Protein AF-A0A1I3KT88-F1 (afdb_monomer)

Radius of gyration: 13.5 Å; Cα contacts (8 Å, |Δi|>4): 59; chains: 1; bounding box: 33×23×36 Å

Organism: NCBI:txid54910

Solvent-accessible surface area (backbone atoms only — not comparable to full-atom values): 5099 Å² total; per-residue (Å²): 137,64,74,78,58,52,61,62,55,75,66,40,73,49,56,76,45,75,45,82,45,66,45,84,90,79,66,48,73,54,69,51,74,42,55,75,44,72,65,40,46,49,54,47,61,77,23,80,64,52,73,38,43,47,75,76,64,66,48,92,58,83,81,90,80,86,87,82,80,85,87,78,83,90,82,134

Secondary structure (DSSP, 8-state):
--THHHHHHHTSTTEEEEEEEE-TTT--EEEEEEESSHHHHHHHHTSTTGGGHHHHHT-SSPPP------------

Mean predicted aligned error: 4.41 Å

pLDDT: mean 88.92, std 10.13, range [53.47, 98.0]

Foldseek 3Di:
DDPVVVVVQVPQPFWPDKDWDADPPPRDTDIDTDGNDPVSVVCVCVDPVQVCVCVVVVDPDRDDDDDDDDPDDDDD

InterPro domains:
  IPR011008 Dimeric alpha-beta barrel [SSF54909] (7-57)
  IPR014910 Putative monooxygenase YdhR [PF08803] (9-50)

Structure (mmCIF, N/CA/C/O backbone):
data_AF-A0A1I3KT88-F1
#
_entry.id   AF-A0A1I3KT88-F1
#
loop_
_atom_site.group_PDB
_atom_site.id
_atom_site.type_symbol
_atom_site.label_atom_id
_atom_site.label_alt_id
_atom_site.label_comp_id
_atom_site.label_asym_id
_atom_site.label_entity_id
_atom_site.label_seq_id
_atom_site.pdbx_PDB_ins_code
_atom_site.Cartn_x
_atom_site.Cartn_y
_atom_site.Cartn_z
_atom_site.occupancy
_atom_site.B_iso_or_equiv
_atom_site.auth_seq_id
_atom_site.auth_comp_id
_atom_site.auth_asym_id
_atom_site.auth_atom_id
_atom_site.pdbx_PDB_model_num
ATOM 1 N N . MET A 1 1 ? 4.227 11.187 -12.318 1.00 53.47 1 MET A N 1
ATOM 2 C CA . MET A 1 1 ? 2.920 10.544 -12.043 1.00 53.47 1 MET A CA 1
ATOM 3 C C . MET A 1 1 ? 1.839 11.480 -12.543 1.00 53.47 1 MET A C 1
ATOM 5 O O . MET A 1 1 ? 1.940 12.659 -12.248 1.00 53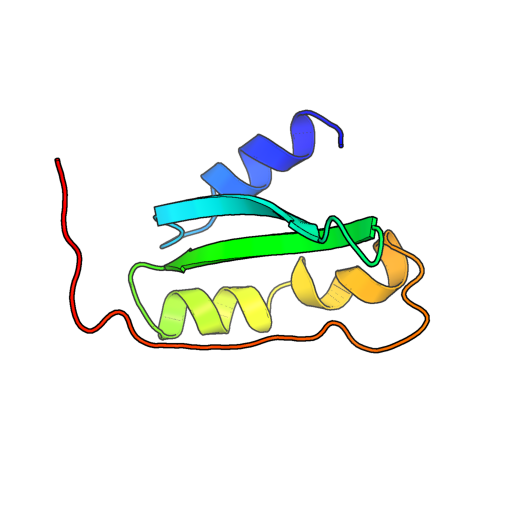.47 1 MET A O 1
ATOM 9 N N . SER A 1 2 ? 0.868 11.005 -13.323 1.00 53.75 2 SER A N 1
ATOM 10 C CA . SER A 1 2 ? -0.263 11.832 -13.765 1.00 53.75 2 SER A CA 1
ATOM 11 C C . SER A 1 2 ? -1.387 11.806 -12.726 1.00 53.75 2 SER A C 1
ATOM 13 O O . SER A 1 2 ? -1.644 10.752 -12.138 1.00 53.75 2 SER A O 1
ATOM 15 N N . GLU A 1 3 ? -2.100 12.920 -12.551 1.00 53.75 3 GLU A N 1
ATOM 16 C CA . GLU A 1 3 ? -3.239 13.044 -11.622 1.00 53.75 3 GLU A CA 1
ATOM 17 C C . GLU A 1 3 ? -4.323 11.976 -11.837 1.00 53.75 3 GLU A C 1
ATOM 19 O O . GLU A 1 3 ? -4.906 11.491 -10.871 1.00 53.75 3 GLU A O 1
ATOM 24 N N . GLY A 1 4 ? -4.514 11.497 -13.074 1.00 58.12 4 GLY A N 1
ATOM 25 C CA . GLY A 1 4 ? -5.457 10.411 -13.387 1.00 58.12 4 GLY A CA 1
ATOM 26 C C . GLY A 1 4 ? -5.166 9.073 -12.688 1.00 58.12 4 GLY A C 1
ATOM 27 O O . GLY A 1 4 ? -6.026 8.198 -12.636 1.00 58.12 4 GLY A O 1
ATOM 28 N N . GLY A 1 5 ? -3.971 8.894 -12.112 1.00 69.50 5 GLY A N 1
ATOM 29 C CA . GLY A 1 5 ? -3.687 7.756 -11.241 1.00 69.50 5 GLY A CA 1
ATOM 30 C C . GLY A 1 5 ? -4.419 7.839 -9.901 1.00 69.50 5 GLY A C 1
ATOM 31 O O . GLY A 1 5 ? -4.792 6.801 -9.368 1.00 69.50 5 GLY A O 1
ATOM 32 N N . PHE A 1 6 ? -4.647 9.040 -9.364 1.00 81.12 6 PHE A N 1
ATOM 33 C CA . PHE A 1 6 ? -5.179 9.229 -8.014 1.00 81.12 6 PHE A CA 1
ATOM 34 C C . PHE A 1 6 ? -6.642 8.814 -7.903 1.00 81.12 6 PHE A C 1
ATOM 36 O O . PHE A 1 6 ? -6.963 8.035 -7.011 1.00 81.12 6 PHE A O 1
ATOM 43 N N . GLU A 1 7 ? -7.495 9.223 -8.845 1.00 83.94 7 GLU A N 1
ATOM 44 C CA . GLU A 1 7 ? -8.910 8.818 -8.865 1.00 83.94 7 GLU A CA 1
ATOM 45 C C . GLU A 1 7 ? -9.080 7.300 -8.949 1.00 83.94 7 GLU A C 1
ATOM 47 O O . GLU A 1 7 ? -9.915 6.721 -8.261 1.00 83.94 7 GLU A O 1
ATOM 52 N N . LYS A 1 8 ? -8.218 6.628 -9.722 1.00 86.06 8 LYS A N 1
ATOM 53 C CA . LYS A 1 8 ? -8.228 5.165 -9.819 1.00 86.06 8 LYS A CA 1
ATOM 54 C C . LYS A 1 8 ? -7.959 4.482 -8.479 1.00 86.06 8 LYS A C 1
ATOM 56 O O . LYS A 1 8 ? -8.510 3.418 -8.242 1.00 86.06 8 LYS A O 1
ATOM 61 N N . PHE A 1 9 ? -7.080 5.036 -7.642 1.00 90.88 9 PHE A N 1
ATOM 62 C CA . PHE A 1 9 ? -6.821 4.473 -6.314 1.00 90.88 9 PHE A CA 1
ATOM 63 C C . PHE A 1 9 ? -7.917 4.870 -5.322 1.00 90.88 9 PHE A C 1
ATOM 65 O O . PHE A 1 9 ? -8.327 4.029 -4.535 1.00 90.88 9 PHE A O 1
ATOM 72 N N . ARG A 1 10 ? -8.450 6.097 -5.402 1.00 89.88 10 ARG A N 1
ATOM 73 C CA . ARG A 1 10 ? -9.575 6.546 -4.559 1.00 89.88 10 ARG A CA 1
ATOM 74 C C . ARG A 1 10 ? -10.828 5.683 -4.722 1.00 89.88 10 ARG A C 1
ATOM 76 O O . ARG A 1 10 ? -11.600 5.578 -3.780 1.00 89.88 10 ARG A O 1
ATOM 83 N N . SER A 1 11 ? -11.024 5.071 -5.890 1.00 91.56 11 SER A N 1
ATOM 84 C CA . SER A 1 11 ? -12.168 4.199 -6.165 1.00 91.56 11 SER A CA 1
ATOM 85 C C . SER A 1 11 ? -11.947 2.719 -5.841 1.00 91.56 11 SER A C 1
ATOM 87 O O . SER A 1 11 ? -12.858 1.923 -6.069 1.00 91.56 11 SER A O 1
ATOM 89 N N . LEU A 1 12 ? -10.774 2.318 -5.331 1.00 94.56 12 LEU A N 1
ATOM 90 C CA . LEU A 1 12 ? -10.528 0.918 -4.976 1.00 94.56 12 LEU A CA 1
ATOM 91 C C . LEU A 1 12 ? -11.304 0.541 -3.707 1.00 94.56 12 LEU A C 1
ATOM 93 O O . LEU A 1 12 ? -11.063 1.142 -2.658 1.00 94.56 12 LEU A O 1
ATOM 97 N N . PRO A 1 13 ? -12.194 -0.468 -3.768 1.00 95.75 13 PRO A N 1
ATOM 98 C CA . PRO A 1 13 ? -12.919 -0.932 -2.591 1.00 95.75 13 PRO A CA 1
ATOM 99 C C . PRO A 1 13 ? -11.958 -1.382 -1.486 1.00 95.75 13 PRO A C 1
ATOM 101 O O . PRO A 1 13 ? -11.028 -2.144 -1.746 1.00 95.75 13 PRO A O 1
ATOM 104 N N . GLY A 1 14 ? -12.180 -0.900 -0.263 1.00 97.06 14 GLY A N 1
ATOM 105 C CA . GLY A 1 14 ? -11.391 -1.264 0.915 1.00 97.06 14 GLY A CA 1
ATOM 106 C C . GLY A 1 14 ? -9.999 -0.625 1.006 1.00 97.06 14 GLY A C 1
ATOM 107 O O . GLY A 1 14 ? -9.294 -0.895 1.976 1.00 97.06 14 GLY A O 1
ATOM 108 N N . LEU A 1 15 ? -9.572 0.219 0.053 1.00 97.69 15 LEU A N 1
ATOM 109 C CA . LEU A 1 15 ? -8.326 0.980 0.203 1.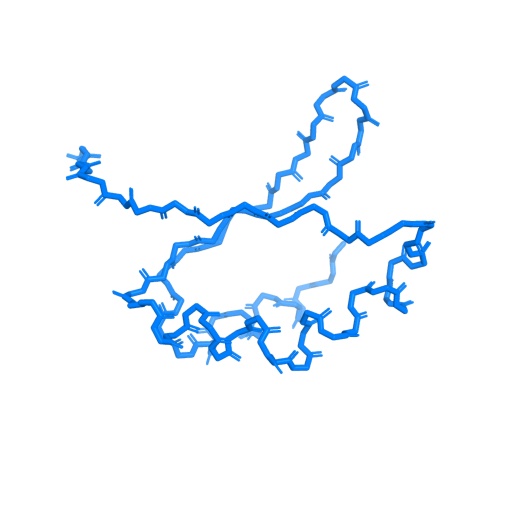00 97.69 15 LEU A CA 1
ATOM 110 C C . LEU A 1 15 ? -8.558 2.168 1.145 1.00 97.69 15 LEU A C 1
ATOM 112 O O . LEU A 1 15 ? -9.246 3.122 0.792 1.00 97.69 15 LEU A O 1
ATOM 116 N N . ILE A 1 16 ? -7.929 2.142 2.317 1.00 96.06 16 ILE A N 1
ATOM 117 C CA . ILE A 1 16 ? -8.004 3.227 3.305 1.00 96.06 16 ILE A CA 1
ATOM 118 C C . ILE A 1 16 ? -6.984 4.312 2.969 1.00 96.06 16 ILE A C 1
ATOM 120 O O . ILE A 1 16 ? -7.294 5.503 2.996 1.00 96.06 16 ILE A O 1
ATOM 124 N N . GLN A 1 17 ? -5.745 3.912 2.673 1.00 95.12 17 GLN A N 1
ATOM 125 C CA . GLN A 1 17 ? -4.672 4.867 2.433 1.00 95.12 17 GLN A CA 1
ATOM 126 C C . GLN A 1 17 ? -3.609 4.323 1.496 1.00 95.12 17 GLN A C 1
ATOM 128 O O . GLN A 1 17 ? -3.290 3.138 1.498 1.00 95.12 17 GLN A O 1
ATOM 133 N N . LYS A 1 18 ? -3.020 5.228 0.718 1.00 94.81 18 LYS A N 1
ATOM 134 C CA . LYS A 1 18 ? -1.841 4.954 -0.089 1.00 94.81 18 LYS A CA 1
ATOM 135 C C . LYS A 1 18 ? -0.824 6.070 0.083 1.00 94.81 18 LYS A C 1
ATOM 137 O O . LYS A 1 18 ? -1.128 7.228 -0.196 1.00 94.81 18 LYS A O 1
ATOM 142 N N . TYR A 1 19 ? 0.397 5.698 0.433 1.00 94.00 19 TYR A N 1
ATOM 143 C CA . TYR A 1 19 ? 1.558 6.576 0.382 1.00 94.00 19 TYR A CA 1
ATOM 144 C C . TYR A 1 19 ? 2.416 6.213 -0.820 1.00 94.00 19 TYR A C 1
ATOM 146 O O . TYR A 1 19 ? 2.629 5.036 -1.105 1.00 94.00 19 TYR A O 1
ATOM 154 N N . TYR A 1 20 ? 2.911 7.224 -1.524 1.00 92.19 20 TYR A N 1
ATOM 155 C CA . TYR A 1 20 ? 3.951 7.048 -2.531 1.00 92.19 20 TYR A CA 1
ATOM 156 C C . TYR A 1 20 ? 5.292 7.219 -1.837 1.00 92.19 20 TYR A C 1
ATOM 158 O O . TYR A 1 20 ? 5.519 8.246 -1.201 1.00 92.19 20 TYR A O 1
ATOM 166 N N . VAL A 1 21 ? 6.154 6.214 -1.940 1.00 93.00 21 VAL A N 1
ATOM 167 C CA . VAL A 1 21 ? 7.447 6.204 -1.252 1.00 93.00 21 VAL A CA 1
ATOM 168 C C . VAL A 1 21 ? 8.586 6.152 -2.256 1.00 93.00 21 VAL A C 1
ATOM 170 O O . VAL A 1 21 ? 8.431 5.650 -3.373 1.00 93.00 21 VAL A O 1
ATOM 173 N N . ARG A 1 22 ? 9.732 6.683 -1.842 1.00 92.62 22 ARG A N 1
ATOM 174 C CA . ARG A 1 22 ? 11.007 6.560 -2.536 1.00 92.62 22 ARG A CA 1
ATOM 175 C C . ARG A 1 22 ? 12.070 6.225 -1.500 1.00 92.62 22 ARG A C 1
ATOM 177 O O . ARG A 1 22 ? 12.138 6.896 -0.477 1.00 92.62 22 ARG A O 1
ATOM 184 N N . TYR A 1 23 ? 12.881 5.219 -1.779 1.00 89.12 23 TYR A N 1
ATOM 185 C CA . TYR A 1 23 ? 14.065 4.912 -0.990 1.00 89.12 23 TYR A CA 1
ATOM 186 C C . TYR A 1 23 ? 15.151 5.933 -1.326 1.00 89.12 23 TYR A C 1
ATOM 188 O O . TYR A 1 23 ? 15.482 6.115 -2.496 1.00 89.12 23 TYR A O 1
ATOM 196 N N . GLU A 1 24 ? 15.679 6.627 -0.319 1.00 93.75 24 GLU A N 1
ATOM 197 C CA . GLU A 1 24 ? 16.691 7.668 -0.538 1.00 93.75 24 GLU A CA 1
ATOM 198 C C . GLU A 1 24 ? 18.001 7.088 -1.080 1.00 93.75 24 GLU A C 1
ATOM 200 O O . GLU A 1 24 ? 18.587 7.654 -1.998 1.00 93.75 24 GLU A O 1
ATOM 205 N N . GLU A 1 25 ? 18.419 5.932 -0.561 1.00 93.94 25 GLU A N 1
ATOM 206 C CA . GLU A 1 25 ? 19.704 5.313 -0.901 1.00 93.94 25 GLU A CA 1
ATOM 207 C C . GLU A 1 25 ? 19.728 4.724 -2.317 1.00 93.94 25 GLU A C 1
ATOM 209 O O . GLU A 1 25 ? 20.690 4.914 -3.058 1.00 93.94 25 GLU A O 1
ATOM 214 N N . THR A 1 26 ? 18.669 4.011 -2.710 1.00 90.62 26 THR A N 1
ATOM 215 C CA . THR A 1 26 ? 18.607 3.306 -4.003 1.00 90.62 26 THR A CA 1
ATOM 216 C C . THR A 1 26 ? 17.876 4.106 -5.080 1.00 90.62 26 THR A C 1
ATOM 218 O O . THR A 1 26 ? 17.975 3.795 -6.267 1.00 90.62 26 THR A O 1
ATOM 221 N N . GLY A 1 27 ? 17.108 5.128 -4.691 1.00 88.94 27 GLY A N 1
ATOM 222 C CA . GLY A 1 27 ? 16.219 5.872 -5.580 1.00 88.94 27 GLY A CA 1
ATOM 223 C C . GLY A 1 27 ? 14.976 5.091 -6.025 1.00 88.94 27 GLY A C 1
ATOM 224 O O . GLY A 1 27 ? 14.149 5.654 -6.756 1.00 88.94 27 GLY A O 1
ATOM 225 N N . GLU A 1 28 ? 14.823 3.836 -5.588 1.00 88.44 28 GLU A N 1
ATOM 226 C CA . GLU A 1 28 ? 13.686 2.969 -5.902 1.00 88.44 28 GLU A CA 1
ATOM 227 C C . GLU A 1 28 ? 12.380 3.595 -5.419 1.00 88.44 28 GLU A C 1
ATOM 229 O O . GLU A 1 28 ? 12.328 4.272 -4.393 1.00 88.44 28 GLU A O 1
ATOM 234 N N . VAL A 1 29 ? 11.304 3.373 -6.169 1.00 89.69 29 VAL A N 1
ATOM 235 C CA . VAL A 1 29 ? 9.978 3.917 -5.863 1.00 89.69 29 VAL A CA 1
ATOM 236 C C . VAL A 1 29 ? 9.001 2.797 -5.560 1.00 89.69 29 VAL A C 1
ATOM 238 O O . VAL A 1 29 ? 9.089 1.709 -6.123 1.00 89.69 29 VAL A O 1
ATOM 241 N N . GLY A 1 30 ? 8.027 3.082 -4.705 1.00 90.38 30 GLY A N 1
ATOM 242 C CA . GLY A 1 30 ? 7.023 2.106 -4.310 1.00 90.38 30 GLY A CA 1
ATOM 243 C C . GLY A 1 30 ? 5.752 2.750 -3.781 1.00 90.38 30 GLY A C 1
ATOM 244 O O . GLY A 1 30 ? 5.486 3.941 -3.979 1.00 90.38 30 GLY A O 1
ATOM 245 N N . GLY A 1 31 ? 4.954 1.946 -3.084 1.00 92.38 31 GLY A N 1
ATOM 246 C CA . GLY A 1 31 ? 3.818 2.453 -2.336 1.00 92.38 31 GLY A CA 1
ATOM 247 C C . GLY A 1 31 ? 3.540 1.635 -1.087 1.00 92.38 31 GLY A C 1
ATOM 248 O O . GLY A 1 31 ? 3.695 0.418 -1.101 1.00 92.38 31 GLY A O 1
ATOM 249 N N . VAL A 1 32 ? 3.099 2.318 -0.035 1.00 95.88 32 VAL A N 1
ATOM 250 C CA . VAL A 1 32 ? 2.566 1.700 1.183 1.00 95.88 32 VAL A CA 1
ATOM 251 C C . VAL A 1 32 ? 1.053 1.809 1.118 1.00 95.88 32 VAL A C 1
ATOM 253 O O . VAL A 1 32 ? 0.533 2.902 0.896 1.00 95.88 32 VAL A O 1
ATOM 256 N N . TYR A 1 33 ? 0.358 0.686 1.275 1.00 96.69 33 TYR A N 1
ATOM 257 C CA . TYR A 1 33 ? -1.092 0.595 1.132 1.00 96.69 33 TYR A CA 1
ATOM 258 C C . TYR A 1 33 ? -1.693 0.078 2.433 1.00 96.69 33 TYR A C 1
ATOM 260 O O . TYR A 1 33 ? -1.240 -0.934 2.959 1.00 96.69 33 TYR A O 1
ATOM 268 N N . LEU A 1 34 ? -2.722 0.762 2.922 1.00 97.19 34 LEU A N 1
ATOM 269 C CA . LEU A 1 34 ? -3.523 0.333 4.0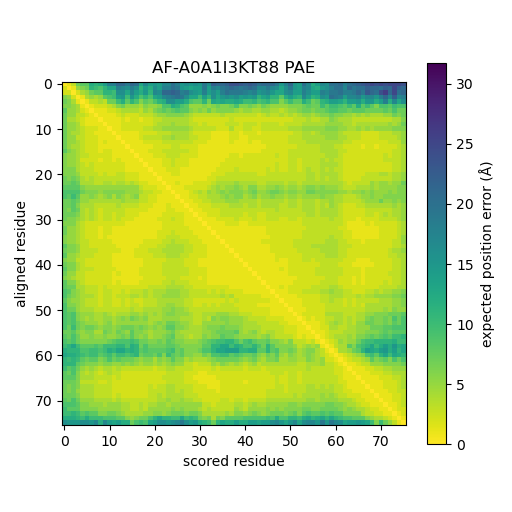57 1.00 97.19 34 LEU A CA 1
ATOM 270 C C . LEU A 1 34 ? -4.891 -0.117 3.559 1.00 97.19 34 LEU A C 1
ATOM 272 O O . LEU A 1 34 ? -5.603 0.670 2.934 1.00 97.19 34 LEU A O 1
ATOM 276 N N . TRP A 1 35 ? -5.251 -1.356 3.871 1.00 98.00 35 TRP A N 1
ATOM 277 C CA . TRP A 1 35 ? -6.504 -1.979 3.465 1.00 98.00 35 TRP A CA 1
ATOM 278 C C . TRP A 1 35 ? -7.406 -2.238 4.665 1.00 98.00 35 TRP A C 1
ATOM 280 O O . TRP A 1 35 ? -6.926 -2.455 5.775 1.00 98.00 35 TRP A O 1
ATOM 290 N N . GLU A 1 36 ? -8.713 -2.208 4.425 1.00 97.62 36 GLU A N 1
ATOM 291 C CA . GLU A 1 36 ? -9.740 -2.508 5.423 1.00 97.62 36 GLU A CA 1
ATOM 292 C C . GLU A 1 36 ? -9.734 -3.985 5.827 1.00 97.62 36 GLU A C 1
ATOM 294 O O . GLU A 1 36 ? -9.877 -4.295 7.007 1.00 97.62 36 GLU A O 1
ATOM 299 N N . THR A 1 37 ? -9.521 -4.89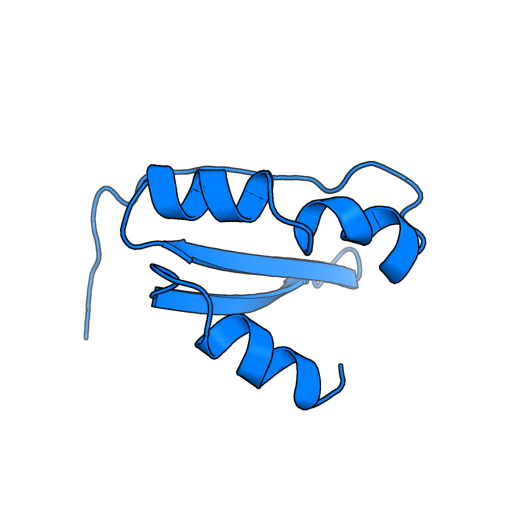1 4.867 1.00 97.25 37 THR A N 1
ATOM 300 C CA . THR A 1 37 ? -9.450 -6.335 5.117 1.00 97.25 37 THR A CA 1
ATOM 301 C C . THR A 1 37 ? -8.386 -7.019 4.257 1.00 97.25 37 THR A C 1
ATOM 303 O O . THR A 1 37 ? -7.937 -6.482 3.236 1.00 97.25 37 THR A O 1
ATOM 306 N N . GLY A 1 38 ? -8.006 -8.239 4.651 1.00 96.75 38 GLY A N 1
ATOM 307 C CA . GLY A 1 38 ? -7.101 -9.088 3.873 1.00 96.75 38 GLY A CA 1
ATOM 308 C C . GLY A 1 38 ? -7.677 -9.475 2.506 1.00 96.75 38 GLY A C 1
ATOM 309 O O . GLY A 1 38 ? -6.942 -9.549 1.526 1.00 96.75 38 GLY A O 1
ATOM 310 N N . GLU A 1 39 ? -8.996 -9.644 2.395 1.00 97.69 39 GLU A N 1
ATOM 311 C CA . GLU A 1 39 ? -9.671 -9.943 1.128 1.00 97.69 39 GLU A CA 1
ATOM 312 C C . GLU A 1 39 ? -9.584 -8.770 0.147 1.00 97.69 39 GLU A C 1
ATOM 314 O O . GLU A 1 39 ? -9.341 -8.982 -1.041 1.00 97.69 39 GLU A O 1
ATOM 319 N N . ALA A 1 40 ? -9.740 -7.530 0.628 1.00 97.81 40 ALA A N 1
ATOM 320 C CA . ALA A 1 40 ? -9.588 -6.337 -0.207 1.00 97.81 40 ALA A CA 1
ATOM 321 C C . ALA A 1 40 ? -8.145 -6.191 -0.723 1.00 97.81 40 ALA A C 1
ATOM 323 O O . ALA A 1 40 ? -7.934 -5.914 -1.908 1.00 97.81 40 ALA A O 1
ATOM 324 N N . LEU A 1 41 ? -7.154 -6.458 0.138 1.00 97.44 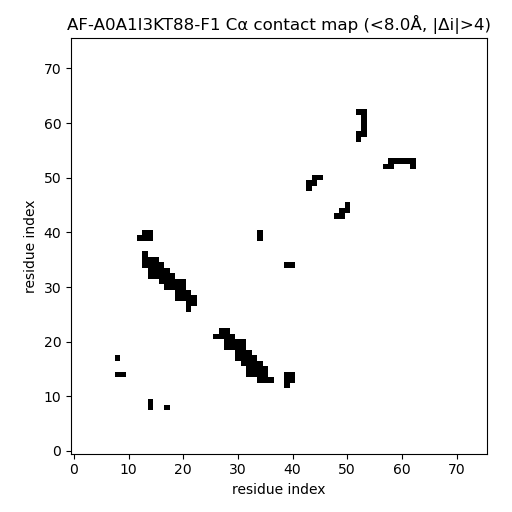41 LEU A N 1
ATOM 325 C CA . LEU A 1 41 ? -5.747 -6.547 -0.260 1.00 97.44 41 LEU A CA 1
ATOM 326 C C . LEU A 1 41 ? -5.545 -7.620 -1.339 1.00 97.44 41 LEU A C 1
ATOM 328 O O . LEU A 1 41 ? -4.949 -7.334 -2.379 1.00 97.44 41 LEU A O 1
ATOM 332 N N . GLN A 1 42 ? -6.050 -8.835 -1.124 1.00 97.19 42 GLN A N 1
ATOM 333 C CA . GLN A 1 42 ? -5.865 -9.941 -2.062 1.00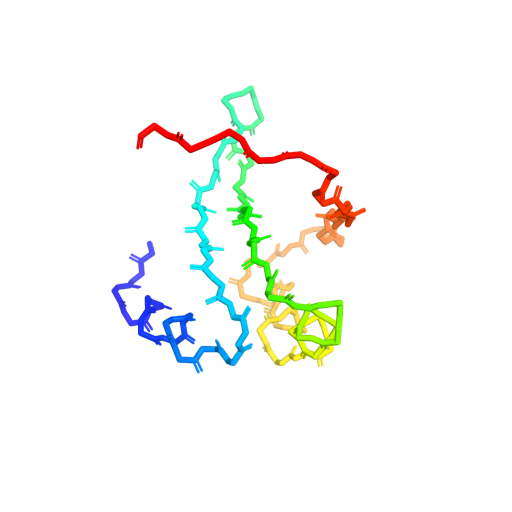 97.19 42 GLN A CA 1
ATOM 334 C C . GLN A 1 42 ? -6.516 -9.643 -3.420 1.00 97.19 42 GLN A C 1
ATOM 336 O O . GLN A 1 42 ? -5.883 -9.812 -4.461 1.00 97.19 42 GLN A O 1
ATOM 341 N N . ALA A 1 43 ? -7.729 -9.082 -3.426 1.00 96.62 43 ALA A N 1
ATOM 342 C CA . ALA A 1 43 ? -8.403 -8.645 -4.647 1.00 96.62 43 ALA A CA 1
ATOM 343 C C . ALA A 1 43 ? -7.596 -7.584 -5.420 1.00 96.62 43 ALA A C 1
ATOM 345 O O . ALA A 1 43 ? -7.594 -7.573 -6.655 1.00 96.62 43 ALA A O 1
ATOM 346 N N . TYR A 1 44 ? -6.886 -6.697 -4.716 1.00 95.31 44 TYR A N 1
ATOM 347 C CA . TYR A 1 44 ? -5.979 -5.737 -5.342 1.00 95.31 44 TYR A CA 1
ATOM 348 C C . TYR A 1 44 ? -4.727 -6.398 -5.933 1.00 95.31 44 TYR A C 1
ATOM 350 O O . TYR A 1 44 ? -4.354 -6.065 -7.064 1.00 95.31 44 TYR A O 1
ATOM 358 N N . LEU A 1 45 ? -4.105 -7.334 -5.207 1.00 94.12 45 LEU A N 1
ATOM 359 C CA . LEU A 1 45 ? -2.928 -8.086 -5.666 1.00 94.12 45 LEU A CA 1
ATOM 360 C C . LEU A 1 45 ? -3.234 -8.925 -6.911 1.00 94.12 45 LEU A C 1
ATOM 362 O O . LEU A 1 45 ? -2.468 -8.906 -7.875 1.00 94.12 45 LEU A O 1
ATOM 366 N N . ASP A 1 46 ? -4.404 -9.559 -6.949 1.00 94.88 46 ASP A N 1
ATOM 367 C CA . ASP A 1 46 ? -4.884 -10.317 -8.111 1.00 94.88 46 ASP A CA 1
ATOM 368 C C . ASP A 1 46 ? -5.433 -9.413 -9.229 1.00 94.88 46 ASP A C 1
ATOM 370 O O . ASP A 1 46 ? -5.753 -9.865 -10.340 1.00 94.88 46 ASP A O 1
ATOM 374 N N . GLY A 1 47 ? -5.534 -8.116 -8.946 1.00 92.69 47 GLY A N 1
ATOM 375 C CA . GLY A 1 47 ? -6.129 -7.109 -9.797 1.00 92.69 47 GLY A CA 1
ATOM 376 C C . GLY A 1 47 ? -5.245 -6.660 -10.969 1.00 92.69 47 GLY A C 1
ATOM 377 O O . GLY A 1 47 ? -4.025 -6.845 -11.011 1.00 92.69 47 GLY A O 1
ATOM 378 N N . PRO A 1 48 ? -5.844 -5.962 -11.948 1.00 90.38 48 PRO A N 1
ATOM 379 C CA . PRO A 1 48 ? -5.165 -5.536 -13.171 1.00 90.38 48 PRO A CA 1
ATOM 380 C C . PRO A 1 48 ? -4.187 -4.370 -12.962 1.00 90.38 48 PRO A C 1
ATOM 382 O O . PRO A 1 48 ? -3.588 -3.894 -13.928 1.00 90.38 48 PRO A O 1
ATOM 385 N N . ILE A 1 49 ? -4.091 -3.810 -11.752 1.00 88.50 49 ILE A N 1
ATOM 386 C CA . ILE A 1 49 ? -3.081 -2.794 -11.423 1.00 88.50 49 ILE A CA 1
ATOM 387 C C . ILE A 1 49 ? -1.740 -3.483 -11.198 1.00 88.50 49 ILE A C 1
ATOM 389 O O . ILE A 1 49 ? -0.776 -3.123 -11.867 1.00 88.50 49 ILE A O 1
ATOM 393 N N . VAL A 1 50 ? -1.708 -4.482 -10.313 1.00 89.31 50 VAL A N 1
ATOM 394 C CA . VAL A 1 50 ? -0.489 -5.206 -9.941 1.00 89.31 50 VAL A CA 1
ATOM 395 C C . VAL A 1 50 ? 0.026 -6.035 -11.113 1.00 89.31 50 VAL A C 1
ATOM 397 O O . VAL A 1 50 ? 1.193 -5.913 -11.471 1.00 89.31 50 VAL A O 1
ATOM 400 N N . LYS A 1 51 ? -0.863 -6.742 -11.823 1.00 89.06 51 LYS A N 1
ATOM 401 C CA . LYS A 1 51 ? -0.509 -7.520 -13.027 1.00 89.06 51 LYS A CA 1
ATOM 402 C C . LYS A 1 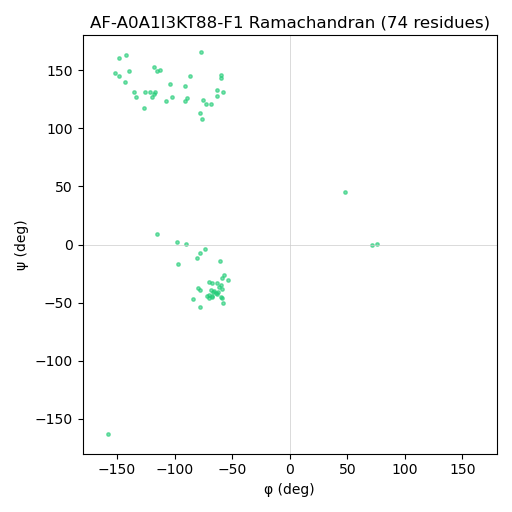51 ? 0.157 -6.703 -14.141 1.00 89.06 51 LYS A C 1
ATOM 404 O O . LYS A 1 51 ? 0.914 -7.255 -14.924 1.00 89.06 51 LYS A O 1
ATOM 409 N N . ARG A 1 52 ? -0.110 -5.394 -14.214 1.00 86.50 52 ARG A N 1
ATOM 410 C CA . ARG A 1 52 ? 0.472 -4.492 -15.227 1.00 86.50 52 ARG A CA 1
ATOM 411 C C . ARG A 1 52 ? 1.685 -3.708 -14.733 1.00 86.50 52 ARG A C 1
ATOM 413 O O . ARG A 1 52 ? 2.199 -2.878 -15.478 1.00 86.50 52 ARG A O 1
ATOM 420 N N . LEU A 1 53 ? 2.136 -3.915 -13.494 1.00 85.69 53 LEU A N 1
ATOM 421 C CA . LEU A 1 53 ? 3.325 -3.231 -12.977 1.00 85.69 53 LEU A CA 1
ATOM 422 C C . LEU A 1 53 ? 4.583 -3.512 -13.812 1.00 85.69 53 LEU A C 1
ATOM 424 O O . LEU A 1 53 ? 5.249 -2.527 -14.141 1.00 85.69 53 LEU A O 1
ATOM 428 N N . PRO A 1 54 ? 4.891 -4.768 -14.206 1.00 84.62 54 PRO A N 1
ATOM 429 C CA . PRO A 1 54 ? 6.092 -5.054 -14.989 1.00 84.62 54 PRO A CA 1
ATOM 430 C C . PRO A 1 54 ? 6.118 -4.305 -16.320 1.00 84.62 54 PRO A C 1
ATOM 432 O O . PRO A 1 54 ? 7.112 -3.666 -16.643 1.00 84.62 54 PRO A O 1
ATOM 435 N N . GLU A 1 55 ? 4.993 -4.302 -17.039 1.00 83.81 55 GLU A N 1
ATOM 436 C CA . GLU A 1 55 ? 4.851 -3.604 -18.321 1.00 83.81 55 GLU A CA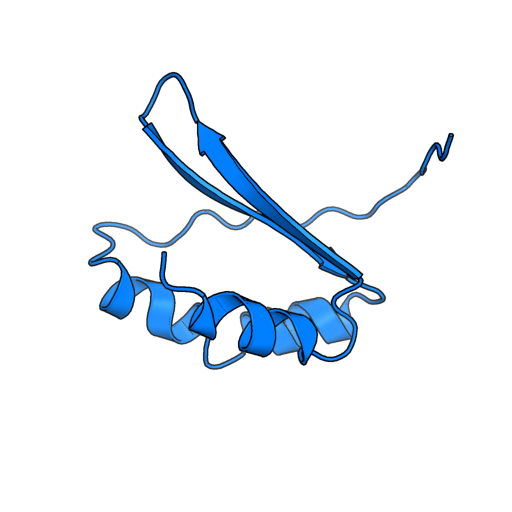 1
ATOM 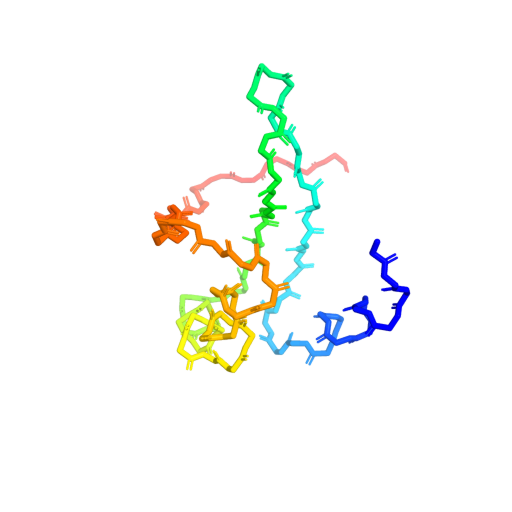437 C C . GLU A 1 55 ? 4.903 -2.082 -18.158 1.00 83.81 55 GLU A C 1
ATOM 439 O O . GLU A 1 55 ? 5.579 -1.390 -18.911 1.00 83.81 55 GLU A O 1
ATOM 444 N N . ARG A 1 56 ? 4.195 -1.534 -17.162 1.00 81.38 56 ARG A N 1
ATOM 445 C CA . ARG A 1 56 ? 4.070 -0.082 -16.971 1.00 81.38 56 ARG A CA 1
ATOM 446 C C . ARG A 1 56 ? 5.380 0.585 -16.559 1.00 81.38 56 ARG A C 1
ATOM 448 O O . ARG A 1 56 ? 5.568 1.765 -16.851 1.00 81.38 56 ARG A O 1
ATOM 455 N N . TYR A 1 57 ? 6.207 -0.126 -15.805 1.00 79.19 57 TYR A N 1
ATOM 456 C CA . TYR A 1 57 ? 7.433 0.409 -15.216 1.00 79.19 57 TYR A CA 1
ATOM 457 C C . TYR A 1 57 ? 8.698 -0.253 -15.762 1.00 79.19 57 TYR A C 1
ATOM 459 O O . TYR A 1 57 ? 9.770 -0.001 -15.220 1.00 79.19 57 TYR A O 1
ATOM 467 N N . GLU A 1 58 ? 8.572 -1.076 -16.809 1.00 82.38 58 GLU A N 1
ATOM 468 C CA . GLU A 1 58 ? 9.683 -1.805 -17.431 1.00 82.38 58 GLU A CA 1
ATOM 469 C C . GLU A 1 58 ? 10.555 -2.507 -16.378 1.00 82.38 58 GLU A C 1
ATOM 471 O O . GLU A 1 58 ? 11.786 -2.398 -16.363 1.00 82.38 58 GLU A O 1
ATOM 476 N N . LEU A 1 59 ? 9.895 -3.175 -15.425 1.00 80.12 59 LEU A N 1
ATOM 477 C CA . LEU A 1 59 ? 10.583 -3.755 -14.280 1.00 80.12 59 LEU A CA 1
ATOM 478 C C . LEU A 1 59 ? 11.555 -4.839 -14.757 1.00 80.12 59 LEU A C 1
ATOM 480 O O . LEU A 1 59 ? 11.182 -5.766 -15.471 1.00 80.12 59 LEU A O 1
ATOM 484 N N . ARG A 1 60 ? 12.815 -4.727 -14.328 1.00 77.19 60 ARG A N 1
ATOM 485 C CA . ARG A 1 60 ? 13.871 -5.710 -14.627 1.00 77.19 60 ARG A CA 1
ATOM 486 C C . ARG A 1 60 ? 13.819 -6.941 -13.716 1.00 77.19 60 ARG A C 1
ATOM 488 O O . ARG A 1 60 ? 14.525 -7.911 -13.968 1.00 77.19 60 ARG A O 1
ATOM 495 N N . ALA A 1 61 ? 13.020 -6.870 -12.657 1.00 79.31 61 ALA A N 1
ATOM 496 C CA . ALA A 1 61 ? 12.785 -7.921 -11.680 1.00 79.31 61 ALA A CA 1
ATOM 497 C C . ALA A 1 61 ? 11.352 -7.801 -11.145 1.00 79.31 61 ALA A C 1
ATOM 499 O O . ALA A 1 61 ? 10.738 -6.736 -11.252 1.00 79.31 61 ALA A O 1
ATOM 500 N N . ASP A 1 62 ? 10.833 -8.876 -10.556 1.00 81.56 62 ASP A N 1
ATOM 501 C CA . ASP A 1 62 ? 9.515 -8.844 -9.927 1.00 81.56 62 ASP A CA 1
ATOM 502 C C . ASP A 1 62 ? 9.460 -7.793 -8.807 1.00 81.56 62 ASP A C 1
ATOM 504 O O . ASP A 1 62 ? 10.448 -7.586 -8.090 1.00 81.56 62 ASP A O 1
ATOM 508 N N . PRO A 1 63 ? 8.318 -7.104 -8.633 1.00 85.31 63 PRO A N 1
ATOM 509 C CA . PRO A 1 63 ? 8.172 -6.145 -7.554 1.00 85.31 63 PRO A CA 1
ATOM 510 C C . PRO A 1 63 ? 8.286 -6.860 -6.207 1.00 85.31 63 PRO A C 1
ATOM 512 O O . PRO A 1 63 ? 7.625 -7.869 -5.959 1.00 85.31 63 PRO A O 1
ATOM 515 N N . LYS A 1 64 ? 9.079 -6.294 -5.296 1.00 90.12 64 LYS A N 1
ATOM 516 C CA . LYS A 1 64 ? 9.091 -6.739 -3.904 1.00 90.12 64 LYS A CA 1
ATOM 517 C C . LYS A 1 64 ? 7.758 -6.366 -3.252 1.00 90.12 64 LYS A C 1
ATOM 519 O O . LYS A 1 64 ? 7.407 -5.188 -3.186 1.00 90.12 64 LYS A O 1
ATOM 524 N N . ILE A 1 65 ? 7.033 -7.369 -2.764 1.00 92.19 65 ILE A N 1
ATOM 525 C CA . ILE A 1 65 ? 5.769 -7.205 -2.041 1.00 92.19 65 ILE A CA 1
ATOM 526 C C . ILE A 1 65 ? 5.957 -7.755 -0.630 1.00 92.19 65 ILE A C 1
ATOM 528 O O . ILE A 1 65 ? 6.427 -8.876 -0.453 1.00 92.19 65 ILE A O 1
ATOM 532 N N . GLU A 1 66 ? 5.581 -6.958 0.364 1.00 96.00 66 GLU A N 1
ATOM 533 C CA . GLU A 1 66 ? 5.580 -7.336 1.773 1.00 96.00 66 GLU A CA 1
ATOM 534 C C . GLU A 1 66 ? 4.182 -7.086 2.341 1.00 96.00 66 GLU A C 1
ATOM 536 O O . GLU A 1 66 ? 3.590 -6.031 2.100 1.00 96.00 66 GLU A O 1
ATOM 541 N N . ILE A 1 67 ? 3.642 -8.082 3.045 1.00 97.00 67 ILE A N 1
ATOM 542 C CA . ILE A 1 67 ? 2.302 -8.051 3.633 1.00 97.00 67 ILE A CA 1
ATOM 543 C C . ILE A 1 67 ? 2.458 -8.211 5.138 1.00 97.00 67 ILE A C 1
ATOM 545 O O . ILE A 1 67 ? 3.105 -9.150 5.599 1.00 97.00 67 ILE A O 1
ATOM 549 N N . VAL A 1 68 ? 1.861 -7.288 5.886 1.00 96.94 68 VAL A N 1
ATOM 550 C CA . VAL A 1 68 ? 1.902 -7.263 7.347 1.00 96.94 68 VAL A CA 1
ATOM 551 C C . VAL A 1 68 ? 0.537 -6.877 7.901 1.00 96.94 68 VAL A C 1
ATOM 553 O O . VAL A 1 68 ? -0.181 -6.083 7.291 1.00 96.94 68 VAL A O 1
ATOM 556 N N . ASP A 1 69 ? 0.218 -7.395 9.085 1.00 96.69 69 ASP A N 1
ATOM 557 C CA . ASP A 1 69 ? -0.972 -7.003 9.833 1.00 96.69 69 ASP A CA 1
ATOM 558 C C . ASP A 1 69 ? -0.660 -5.843 10.780 1.00 96.69 69 ASP A C 1
ATOM 560 O O . ASP A 1 69 ? 0.344 -5.847 11.502 1.00 96.69 69 ASP A O 1
ATOM 564 N N . ILE A 1 70 ? -1.555 -4.856 10.830 1.00 94.50 70 ILE A N 1
ATOM 565 C CA . ILE A 1 70 ? -1.472 -3.793 11.832 1.00 94.50 70 ILE A CA 1
ATOM 566 C C . ILE A 1 70 ? -1.953 -4.345 13.168 1.00 94.50 70 ILE A C 1
ATOM 568 O O . ILE A 1 70 ? -3.145 -4.535 13.384 1.00 94.50 70 ILE A O 1
ATOM 572 N N . GLN A 1 71 ? -1.011 -4.547 14.084 1.00 95.94 71 GLN A N 1
ATOM 573 C CA . GLN A 1 71 ? -1.315 -4.964 15.453 1.00 95.94 71 GLN A CA 1
ATOM 574 C C . GLN A 1 71 ? -1.820 -3.796 16.309 1.00 95.94 71 GLN A C 1
ATOM 576 O O . GLN A 1 71 ? -2.753 -3.946 17.092 1.00 95.94 71 GLN A O 1
ATOM 581 N N . TYR A 1 72 ? -1.229 -2.609 16.139 1.00 94.44 72 TYR A N 1
ATOM 582 C CA . TYR A 1 72 ? -1.589 -1.406 16.886 1.00 94.44 72 TYR A CA 1
ATOM 583 C C . TYR A 1 72 ? -1.493 -0.175 15.986 1.00 94.44 72 TYR A C 1
ATOM 585 O O . TYR A 1 72 ? -0.551 -0.043 15.206 1.00 94.44 72 TYR A O 1
ATOM 593 N N . ALA A 1 73 ? -2.445 0.747 16.124 1.00 90.62 73 ALA A N 1
ATOM 594 C CA . ALA A 1 73 ? -2.433 2.030 15.434 1.00 90.62 73 ALA A CA 1
ATOM 595 C C . ALA A 1 73 ? -2.581 3.163 16.450 1.00 90.62 73 ALA A C 1
ATOM 597 O O . ALA A 1 73 ? -3.609 3.274 17.117 1.00 90.62 73 ALA A O 1
ATOM 598 N N . LEU A 1 74 ? -1.567 4.021 16.544 1.00 92.44 74 LEU A N 1
ATOM 599 C CA . LEU A 1 74 ? -1.668 5.275 17.280 1.00 92.44 74 LEU A CA 1
ATOM 600 C C . LEU A 1 74 ? -2.179 6.361 16.330 1.00 92.44 74 LEU A C 1
ATOM 602 O O . LEU A 1 74 ? -1.601 6.574 15.265 1.00 92.44 74 LEU A O 1
ATOM 606 N N . ARG A 1 75 ? -3.262 7.040 16.711 1.00 87.31 75 ARG A N 1
ATOM 607 C CA . ARG A 1 75 ? -3.832 8.173 15.971 1.00 87.31 75 ARG A CA 1
ATOM 608 C C . ARG A 1 75 ? -3.752 9.412 16.861 1.00 87.31 75 ARG A C 1
ATOM 610 O O . ARG A 1 75 ? -4.100 9.321 18.036 1.00 87.31 75 ARG A O 1
ATOM 617 N N . SER A 1 76 ? -3.255 10.518 16.311 1.00 74.44 76 SER A N 1
ATOM 618 C CA . SER A 1 76 ? -3.193 11.839 16.954 1.00 74.44 76 SER A CA 1
ATOM 619 C C . SER A 1 76 ? -4.388 12.699 16.582 1.00 74.44 76 SER A C 1
ATOM 621 O O . SER A 1 76 ? -4.764 12.624 15.388 1.00 74.44 76 SER A O 1
#

Nearest PDB structures (foldseek):
  3fgv-assembly1_B  TM=7.071E-01  e=4.012E-02  Ruegeria pomeroyi DSS-3
  1n5v-assembly1_B  TM=7.017E-01  e=7.378E-02  Streptomyces coelicolor A3(2)
  1y0h-assembly1_B  TM=6.526E-01  e=4.006E-01  Mycobacterium tuberculosis
  2gff-assembly1_A  TM=5.989E-01  e=4.006E-01  Yersinia pestis
  5b0b-assembly2_D  TM=5.449E-01  e=2.331E-01  Cannabis sativa

Sequence (76 aa):
MSEGGFEKFRSLPGLIQKYYVRYEETGEVGGVYLWETGEALQAYLDGPIVKRLPERYELRADPKIEIVDIQYALRS